Protein AF-A0A351MPX9-F1 (afdb_monomer_lite)

Foldseek 3Di:
DVVLLVVLQVCLVVLHPLVSSLVSLVVQLVVLVVVPPPDDDVVCCLVPCNVCSNLSSLLSNLSSCCSVVVVVSSLVSLVVSQVVCVVSVHGALVSLQSVLVSCVVVVVLVSSLVSLVVSCVVPVPPVSSVVSNVVSVVVVVVPD

Sequence (144 aa):
MWLSVELARYWADRGIRLDEAETLARDALTALGRQRWLSWDQSRAARTGRGLDRLVYLDCLGWVLYRQGERAAGRELLAQARSQADAAGQPQPLNLYHLGVVYYEQGQDADALRVVDMALALDPTLGPAKLLRERLTGRGRQTT

Radius of gyration: 15.77 Å; chains: 1; bounding box: 45×30×38 Å

pLDDT: mean 85.93, std 17.63, range [39.22, 98.44]

Secondary structure (DSSP, 8-state):
-HHHHHHHHHHHHHT-SHHHHHHHHHHHHHHHHHGGGS---HHHHTTSSTHHHHHHHHHHHHHHHHHTT-HHHHHHHHHHHHHHHHHTT---HHHHHHHHHHHHHTT-HHHHHHHHHHHHHH-TT-HHHHHHHHHHHHHTTS--

Structure (mmCIF, N/CA/C/O backbone):
data_AF-A0A351MPX9-F1
#
_entry.id   AF-A0A351MPX9-F1
#
loop_
_atom_site.group_PDB
_atom_site.id
_atom_site.type_symbol
_atom_site.label_atom_id
_atom_site.label_alt_id
_atom_site.label_comp_id
_atom_site.label_asym_id
_atom_site.label_entity_id
_atom_site.label_seq_id
_atom_site.pdbx_PDB_ins_code
_atom_site.Cartn_x
_atom_site.Cartn_y
_atom_site.Cartn_z
_atom_site.occupancy
_atom_site.B_iso_or_equiv
_atom_site.auth_seq_id
_atom_site.auth_comp_id
_atom_site.auth_asym_id
_atom_site.auth_atom_id
_atom_site.pdbx_PDB_model_num
ATOM 1 N N . MET A 1 1 ? 14.189 3.391 -12.967 1.00 66.12 1 MET A N 1
ATOM 2 C CA . MET A 1 1 ? 13.229 2.332 -12.585 1.00 66.12 1 MET A CA 1
ATOM 3 C C . MET A 1 1 ? 12.527 2.645 -11.265 1.00 66.12 1 MET A C 1
ATOM 5 O O . MET A 1 1 ? 11.320 2.521 -11.214 1.00 66.12 1 MET A O 1
ATOM 9 N N . TRP A 1 2 ? 13.221 3.133 -10.229 1.00 70.75 2 TRP A N 1
ATOM 10 C CA . TRP A 1 2 ? 12.552 3.577 -8.991 1.00 70.75 2 TRP A CA 1
ATOM 11 C C . TRP A 1 2 ? 11.705 4.858 -9.171 1.00 70.75 2 TRP A C 1
ATOM 13 O O . TRP A 1 2 ? 10.562 4.913 -8.737 1.00 70.75 2 TRP A O 1
ATOM 23 N N . LEU A 1 3 ? 12.211 5.847 -9.922 1.00 78.94 3 LEU A N 1
ATOM 24 C CA . LEU A 1 3 ? 11.495 7.103 -10.216 1.00 78.94 3 LEU A CA 1
ATOM 25 C C . LEU A 1 3 ? 10.147 6.912 -10.936 1.00 78.94 3 LEU A C 1
ATOM 27 O O . LEU A 1 3 ? 9.216 7.670 -10.687 1.00 78.94 3 LEU A O 1
ATOM 31 N N . SER A 1 4 ? 10.025 5.915 -11.820 1.00 82.69 4 SER A N 1
ATOM 32 C CA . SER A 1 4 ? 8.775 5.655 -12.551 1.00 82.69 4 SER A CA 1
ATOM 33 C C . SER A 1 4 ? 7.668 5.155 -11.627 1.00 82.69 4 SER A C 1
ATOM 35 O O . SER A 1 4 ? 6.512 5.512 -11.813 1.00 82.69 4 SER A O 1
ATOM 37 N N . VAL A 1 5 ? 8.026 4.382 -10.603 1.00 86.44 5 VAL A N 1
ATOM 38 C CA . VAL A 1 5 ? 7.087 3.834 -9.616 1.00 86.44 5 VAL A CA 1
ATOM 39 C C . VAL A 1 5 ? 6.644 4.902 -8.625 1.00 86.44 5 VAL A C 1
ATOM 41 O O . VAL A 1 5 ? 5.459 5.017 -8.331 1.00 86.44 5 VAL A O 1
ATOM 44 N N . GLU A 1 6 ? 7.572 5.744 -8.175 1.00 88.44 6 GLU A N 1
ATOM 45 C CA . GLU A 1 6 ? 7.253 6.917 -7.354 1.00 88.44 6 GLU A CA 1
ATOM 46 C C . GLU A 1 6 ? 6.289 7.867 -8.075 1.00 88.44 6 GLU A C 1
ATOM 48 O O . GLU A 1 6 ? 5.314 8.333 -7.486 1.00 88.44 6 GLU A O 1
ATOM 53 N N . LEU A 1 7 ? 6.530 8.116 -9.366 1.00 92.88 7 LEU A N 1
ATOM 54 C CA . LEU A 1 7 ? 5.678 8.974 -10.182 1.00 92.88 7 LEU A CA 1
ATOM 55 C C . LEU A 1 7 ? 4.298 8.352 -10.430 1.00 92.88 7 LEU A C 1
ATOM 57 O O . LEU A 1 7 ? 3.290 9.038 -10.268 1.00 92.88 7 LEU A O 1
ATOM 61 N N . ALA A 1 8 ? 4.248 7.058 -10.758 1.00 94.00 8 ALA A N 1
ATOM 62 C CA . ALA A 1 8 ? 2.997 6.321 -10.910 1.00 94.00 8 ALA A CA 1
ATOM 63 C C . ALA A 1 8 ? 2.160 6.362 -9.623 1.00 94.00 8 ALA A C 1
ATOM 65 O O . ALA A 1 8 ? 0.972 6.675 -9.669 1.00 94.00 8 ALA A O 1
ATOM 66 N N . ARG A 1 9 ? 2.786 6.141 -8.459 1.00 93.44 9 ARG A N 1
ATOM 67 C CA . ARG A 1 9 ? 2.113 6.253 -7.159 1.00 93.44 9 ARG A CA 1
ATOM 68 C C . ARG A 1 9 ? 1.623 7.673 -6.898 1.00 93.44 9 ARG A C 1
ATOM 70 O O . ARG A 1 9 ? 0.467 7.857 -6.543 1.00 93.44 9 ARG A O 1
ATOM 77 N N . TYR A 1 10 ? 2.465 8.679 -7.124 1.00 94.19 10 TYR A N 1
ATOM 78 C CA . TYR A 1 10 ? 2.101 10.088 -6.950 1.00 94.19 10 TYR A CA 1
ATOM 79 C C . TYR A 1 10 ? 0.868 10.486 -7.785 1.00 94.19 10 TYR A C 1
ATOM 81 O O . TYR A 1 10 ? 0.028 11.270 -7.329 1.00 94.19 10 TYR A O 1
ATOM 89 N N . TRP A 1 11 ? 0.766 9.963 -9.008 1.00 97.12 11 TRP A N 1
ATOM 90 C CA . TRP A 1 11 ? -0.379 10.145 -9.899 1.00 97.12 11 TRP A CA 1
ATOM 91 C C . TRP A 1 11 ? -1.615 9.387 -9.415 1.00 97.12 11 TRP A C 1
ATOM 93 O O . TRP A 1 11 ? -2.684 9.991 -9.299 1.00 97.12 11 TRP A O 1
ATOM 103 N N . ALA A 1 12 ? -1.452 8.122 -9.021 1.00 96.00 12 ALA A N 1
ATOM 104 C CA . ALA A 1 12 ? -2.516 7.313 -8.433 1.00 96.00 12 ALA A CA 1
ATOM 105 C C . ALA A 1 12 ? -3.109 7.961 -7.176 1.00 96.00 12 ALA A C 1
ATOM 107 O O . ALA A 1 12 ? -4.327 8.093 -7.080 1.00 96.00 12 ALA A O 1
ATOM 108 N N . ASP A 1 13 ? -2.270 8.457 -6.261 1.00 93.50 13 ASP A N 1
ATOM 109 C CA . ASP A 1 13 ? -2.692 9.110 -5.017 1.00 93.50 13 ASP A CA 1
ATOM 110 C C . ASP A 1 13 ? -3.643 10.282 -5.279 1.00 93.50 13 ASP A C 1
ATOM 112 O O . ASP A 1 13 ? -4.657 10.432 -4.590 1.00 93.50 13 ASP A O 1
ATOM 116 N N . ARG A 1 14 ? -3.364 11.063 -6.327 1.00 94.62 14 ARG A N 1
ATOM 117 C CA . ARG A 1 14 ? -4.179 12.209 -6.750 1.00 94.62 14 ARG A CA 1
ATOM 118 C C . ARG A 1 14 ? -5.296 11.866 -7.731 1.00 94.62 14 ARG A C 1
ATOM 120 O O . ARG A 1 14 ? -6.092 12.748 -8.035 1.00 94.62 14 ARG A O 1
ATOM 127 N N . GLY A 1 15 ? -5.373 10.629 -8.220 1.00 95.31 15 GLY A N 1
ATOM 128 C CA . GLY A 1 15 ? -6.348 10.249 -9.241 1.00 95.31 15 GLY A CA 1
ATOM 129 C C . GLY A 1 15 ? -6.126 10.952 -10.586 1.00 95.31 15 GLY A C 1
ATOM 130 O O . GLY A 1 15 ? -7.091 11.220 -11.292 1.00 95.31 15 GLY A O 1
ATOM 131 N N . ILE A 1 16 ? -4.881 11.301 -10.923 1.00 96.50 16 ILE A N 1
ATOM 132 C CA . ILE A 1 16 ? -4.528 11.982 -12.180 1.00 96.50 16 ILE A CA 1
ATOM 133 C C . ILE A 1 16 ? -3.671 11.065 -13.047 1.00 96.50 16 ILE A C 1
ATOM 135 O O . ILE A 1 16 ? -2.935 10.255 -12.498 1.00 96.50 16 ILE A O 1
ATOM 139 N N . ARG A 1 17 ? -3.720 11.222 -14.378 1.00 96.75 17 ARG A N 1
ATOM 140 C CA . ARG A 1 17 ? -2.826 10.524 -15.333 1.00 96.75 17 ARG A CA 1
ATOM 141 C C . ARG A 1 17 ? -2.722 9.015 -15.087 1.00 96.75 17 ARG A C 1
ATOM 143 O O . ARG A 1 17 ? -1.630 8.450 -15.031 1.00 96.75 17 ARG A O 1
ATOM 150 N N . LEU A 1 18 ? -3.865 8.384 -14.827 1.00 96.06 18 LEU A N 1
ATOM 151 C CA . LEU A 1 18 ? -3.891 7.012 -14.336 1.00 96.06 18 LEU A CA 1
ATOM 152 C C . LEU A 1 18 ? -3.447 6.000 -15.400 1.00 96.06 18 LEU A C 1
ATOM 154 O O . LEU A 1 18 ? -2.757 5.044 -15.062 1.00 96.06 18 LEU A O 1
ATOM 158 N N . ASP A 1 19 ? -3.732 6.264 -16.674 1.00 96.25 19 ASP A N 1
ATOM 159 C CA . ASP A 1 19 ? -3.292 5.411 -17.785 1.00 96.25 19 ASP A CA 1
ATOM 160 C C . ASP A 1 19 ? -1.765 5.462 -17.956 1.00 96.25 19 ASP A C 1
ATOM 162 O O . ASP A 1 19 ? -1.096 4.441 -18.162 1.00 96.25 19 ASP A O 1
ATOM 166 N N . GLU A 1 20 ? -1.162 6.645 -17.799 1.00 96.56 20 GLU A N 1
ATOM 167 C CA . GLU A 1 20 ? 0.296 6.761 -17.804 1.00 96.56 20 GLU A CA 1
ATOM 168 C C . GLU A 1 20 ? 0.921 6.188 -16.531 1.00 96.56 20 GLU A C 1
ATOM 170 O O . GLU A 1 20 ? 2.000 5.598 -16.598 1.00 96.56 20 GLU A O 1
ATOM 175 N N . ALA A 1 21 ? 0.253 6.311 -15.381 1.00 95.81 21 ALA A N 1
ATOM 176 C CA . ALA A 1 21 ? 0.686 5.664 -14.146 1.00 95.81 21 ALA A CA 1
ATOM 177 C C . ALA A 1 21 ? 0.714 4.137 -14.305 1.00 95.81 21 ALA A C 1
ATOM 179 O O . ALA A 1 21 ? 1.676 3.494 -13.881 1.00 95.81 21 ALA A O 1
ATOM 180 N N . GLU A 1 22 ? -0.292 3.561 -14.964 1.00 95.81 22 GLU A N 1
ATOM 181 C CA . GLU A 1 22 ? -0.362 2.124 -15.223 1.00 95.81 22 GLU A CA 1
ATOM 182 C C . GLU A 1 22 ? 0.784 1.691 -16.133 1.00 95.81 22 GLU A C 1
ATOM 184 O O . GLU A 1 22 ? 1.496 0.731 -15.824 1.00 95.81 22 GLU A O 1
ATOM 189 N N . THR A 1 23 ? 1.012 2.442 -17.213 1.00 95.62 23 THR A N 1
ATOM 190 C CA . THR A 1 23 ? 2.118 2.200 -18.145 1.00 95.62 23 THR A CA 1
ATOM 191 C C . THR A 1 23 ? 3.458 2.185 -17.404 1.00 95.62 23 THR A C 1
ATOM 193 O O . THR A 1 23 ? 4.210 1.214 -17.495 1.00 95.62 23 THR A O 1
ATOM 196 N N . LEU A 1 24 ? 3.726 3.205 -16.581 1.00 93.38 24 LEU A N 1
ATOM 197 C CA . LEU A 1 24 ? 4.953 3.297 -15.787 1.00 93.38 24 LEU A CA 1
ATOM 198 C C . LEU A 1 24 ? 5.116 2.129 -14.800 1.00 93.38 24 LEU A C 1
ATOM 200 O O . LEU A 1 24 ? 6.226 1.607 -14.642 1.00 93.38 24 LEU A O 1
ATOM 204 N N . ALA A 1 25 ? 4.034 1.710 -14.139 1.00 90.69 25 ALA A N 1
ATOM 205 C CA . ALA A 1 25 ? 4.057 0.603 -13.185 1.00 90.69 25 ALA A CA 1
ATOM 206 C C . ALA A 1 25 ? 4.306 -0.751 -13.879 1.00 90.69 25 ALA A C 1
ATOM 208 O O . ALA A 1 25 ? 5.140 -1.545 -13.427 1.00 90.69 25 ALA A O 1
ATOM 209 N N . ARG A 1 26 ? 3.645 -1.006 -15.017 1.00 92.00 26 ARG A N 1
ATOM 210 C CA . ARG A 1 26 ? 3.844 -2.220 -15.830 1.00 92.00 26 ARG A CA 1
ATOM 211 C C . ARG A 1 26 ? 5.245 -2.292 -16.425 1.00 92.00 26 ARG A C 1
ATOM 213 O O . ARG A 1 26 ? 5.865 -3.361 -16.406 1.00 92.00 26 ARG A O 1
ATOM 220 N N . ASP A 1 27 ? 5.769 -1.170 -16.905 1.00 90.38 27 ASP A N 1
ATOM 221 C CA . ASP A 1 27 ? 7.123 -1.093 -17.450 1.00 90.38 27 ASP A CA 1
ATOM 222 C C . ASP A 1 27 ? 8.176 -1.379 -16.382 1.00 90.38 27 ASP A C 1
ATOM 224 O O . ASP A 1 27 ? 9.122 -2.130 -16.641 1.00 90.38 27 ASP A O 1
ATOM 228 N N . ALA A 1 28 ? 7.995 -0.856 -15.166 1.00 86.75 28 ALA A N 1
ATOM 229 C CA . ALA A 1 28 ? 8.874 -1.148 -14.037 1.00 86.75 28 ALA A CA 1
ATOM 230 C C . ALA A 1 28 ? 8.874 -2.646 -13.688 1.00 86.75 28 ALA A C 1
ATOM 232 O O . ALA A 1 28 ? 9.942 -3.250 -13.543 1.00 86.75 28 ALA A O 1
ATOM 233 N N . LEU A 1 29 ? 7.694 -3.275 -13.632 1.00 84.25 29 LEU A N 1
ATOM 234 C CA . LEU A 1 29 ? 7.565 -4.710 -13.364 1.00 84.25 29 LEU A CA 1
ATOM 235 C C . LEU A 1 29 ? 8.203 -5.566 -14.472 1.00 84.25 29 LEU A C 1
ATOM 237 O O . LEU A 1 29 ? 8.906 -6.540 -14.191 1.00 84.25 29 LEU A O 1
ATOM 241 N N . THR A 1 30 ? 8.019 -5.176 -15.733 1.00 85.94 30 THR A N 1
ATOM 242 C CA . THR A 1 30 ? 8.598 -5.872 -16.891 1.00 85.94 30 THR A CA 1
ATOM 243 C C . THR A 1 30 ? 10.118 -5.716 -16.933 1.00 85.94 30 THR A C 1
ATOM 245 O O . THR A 1 30 ? 10.845 -6.682 -17.176 1.00 85.94 30 THR A O 1
ATOM 248 N N . ALA A 1 31 ? 10.633 -4.512 -16.670 1.00 81.75 31 ALA A N 1
ATOM 249 C CA . ALA A 1 31 ? 12.065 -4.244 -16.608 1.00 81.75 31 ALA A CA 1
ATOM 250 C C . ALA A 1 31 ? 12.751 -5.052 -15.493 1.00 81.75 31 ALA A C 1
ATOM 252 O O . ALA A 1 31 ? 13.827 -5.603 -15.730 1.00 81.75 31 ALA A O 1
ATOM 253 N N . LEU A 1 32 ? 12.100 -5.214 -14.336 1.00 74.12 32 LEU A N 1
ATOM 254 C CA . LEU A 1 32 ? 12.574 -6.096 -13.267 1.00 74.12 32 LEU A CA 1
ATOM 255 C C . LEU A 1 32 ? 12.661 -7.562 -13.723 1.00 74.12 32 LEU A C 1
ATOM 257 O O . LEU A 1 32 ? 13.638 -8.250 -13.429 1.00 74.12 32 LEU A O 1
ATOM 261 N N . GLY A 1 33 ? 11.665 -8.036 -14.481 1.00 69.75 33 GLY A N 1
ATOM 262 C CA . GLY A 1 33 ? 11.670 -9.375 -15.075 1.00 69.75 33 GLY A CA 1
ATOM 263 C C . GLY A 1 33 ? 12.801 -9.587 -16.089 1.00 69.75 33 GLY A C 1
ATOM 264 O O . GLY A 1 33 ? 13.401 -10.659 -16.119 1.00 69.75 33 GLY A O 1
ATOM 265 N N . ARG A 1 34 ? 13.142 -8.558 -16.877 1.00 62.94 34 ARG A N 1
ATOM 266 C CA . ARG A 1 34 ? 14.216 -8.608 -17.888 1.00 62.94 34 ARG A CA 1
ATOM 267 C C . ARG A 1 34 ? 15.627 -8.594 -17.294 1.00 62.94 34 ARG A C 1
ATOM 269 O O . ARG A 1 34 ? 16.503 -9.269 -17.822 1.00 62.94 34 ARG A O 1
ATOM 276 N N . GLN A 1 35 ? 15.855 -7.897 -16.178 1.00 57.31 35 GLN A N 1
ATOM 277 C CA . GLN A 1 35 ? 17.165 -7.861 -15.495 1.00 57.31 35 GLN A CA 1
ATOM 278 C C . GLN A 1 35 ? 17.563 -9.199 -14.839 1.00 57.31 35 GLN A C 1
ATOM 280 O O . GLN A 1 35 ? 18.673 -9.360 -14.340 1.00 57.31 35 GLN A O 1
ATOM 285 N N . ARG A 1 36 ? 16.663 -10.182 -14.865 1.00 55.06 36 ARG A N 1
ATOM 286 C CA . ARG A 1 36 ? 16.732 -11.466 -14.164 1.00 55.06 36 ARG A CA 1
ATOM 287 C C . ARG A 1 36 ? 17.470 -12.573 -14.934 1.00 55.06 36 ARG A C 1
ATOM 289 O O . ARG A 1 36 ? 17.252 -13.748 -14.655 1.00 55.06 36 ARG A O 1
ATOM 296 N N . TRP A 1 37 ? 18.320 -12.207 -15.899 1.00 39.22 37 TRP A N 1
ATOM 297 C CA . TRP A 1 37 ? 19.118 -13.139 -16.718 1.00 39.22 37 TRP A CA 1
ATOM 298 C C . TRP A 1 37 ? 20.432 -13.606 -16.062 1.00 39.22 37 TRP A C 1
ATOM 300 O O . TRP A 1 37 ? 21.106 -14.470 -16.613 1.00 39.22 37 TRP A O 1
ATOM 310 N N . LEU A 1 38 ? 20.782 -13.113 -14.867 1.00 39.84 38 LEU A N 1
ATOM 311 C CA . LEU A 1 38 ? 21.867 -13.671 -14.051 1.00 39.84 38 LEU A CA 1
ATOM 312 C C . LEU A 1 38 ? 21.329 -14.106 -12.673 1.00 39.84 38 LEU A C 1
ATOM 314 O O . LEU A 1 38 ? 20.978 -13.274 -11.843 1.00 39.84 38 LEU A O 1
ATOM 318 N N . SER A 1 39 ? 21.253 -15.430 -12.495 1.00 41.16 39 SER A N 1
ATOM 319 C CA . SER A 1 39 ? 21.085 -16.207 -11.252 1.00 41.16 39 SER A CA 1
ATOM 320 C C . SER A 1 39 ? 19.953 -15.821 -10.281 1.00 41.16 39 SER A C 1
ATOM 322 O O . SER A 1 39 ? 20.101 -15.041 -9.341 1.00 41.16 39 SER A O 1
ATOM 324 N N . TRP A 1 40 ? 18.824 -16.521 -10.424 1.00 40.84 40 TRP A N 1
ATOM 325 C CA . TRP A 1 40 ? 17.762 -16.593 -9.418 1.00 40.84 40 TRP A CA 1
ATOM 326 C C . TRP A 1 40 ? 18.163 -17.508 -8.247 1.00 40.84 40 TRP A C 1
ATOM 328 O O . TRP A 1 40 ? 17.764 -18.665 -8.183 1.00 40.84 40 TRP A O 1
ATOM 338 N N . ASP A 1 41 ? 18.963 -16.994 -7.311 1.00 45.25 41 ASP A N 1
ATOM 339 C CA . ASP A 1 41 ? 19.100 -17.578 -5.970 1.00 45.25 41 ASP A CA 1
ATOM 340 C C . ASP A 1 41 ? 18.230 -16.780 -4.986 1.00 45.25 41 ASP A C 1
ATOM 342 O O . ASP A 1 41 ? 18.585 -15.673 -4.561 1.00 45.25 41 ASP A O 1
ATOM 346 N N . GLN A 1 42 ? 17.075 -17.354 -4.627 1.00 49.41 42 GLN A N 1
ATOM 347 C CA . GLN A 1 42 ? 16.106 -16.784 -3.678 1.00 49.41 42 GLN A CA 1
ATOM 348 C C . GLN A 1 42 ? 16.751 -16.450 -2.318 1.00 49.41 42 GLN A C 1
ATOM 350 O O . GLN A 1 42 ? 16.311 -15.535 -1.623 1.00 49.41 42 GLN A O 1
ATOM 355 N N . SER A 1 43 ? 17.854 -17.122 -1.976 1.00 48.19 43 SER A N 1
ATOM 356 C CA . SER A 1 43 ? 18.538 -17.026 -0.685 1.00 48.19 43 SER A CA 1
ATOM 357 C C . SER A 1 43 ? 19.385 -15.754 -0.528 1.00 48.19 43 SER A C 1
ATOM 359 O O . SER A 1 43 ? 19.662 -15.329 0.597 1.00 48.19 43 SER A O 1
ATOM 361 N N . ARG A 1 44 ? 19.833 -15.123 -1.629 1.00 44.19 44 ARG A N 1
ATOM 362 C CA . ARG A 1 44 ? 20.667 -13.897 -1.588 1.00 44.19 44 ARG A CA 1
ATOM 363 C C . ARG A 1 44 ? 19.880 -12.605 -1.786 1.00 44.19 44 ARG A C 1
ATOM 365 O O . ARG A 1 44 ? 20.249 -11.596 -1.187 1.00 44.19 44 ARG A O 1
ATOM 372 N N . ALA A 1 45 ? 18.805 -12.619 -2.574 1.00 43.88 45 ALA A N 1
ATOM 373 C CA . ALA A 1 45 ? 18.014 -11.418 -2.875 1.00 43.88 45 ALA A CA 1
ATOM 374 C C . ALA A 1 45 ? 17.312 -10.823 -1.639 1.00 43.88 45 ALA A C 1
ATOM 376 O O . ALA A 1 45 ? 17.182 -9.603 -1.535 1.00 43.88 45 ALA A O 1
ATOM 377 N N . ALA A 1 46 ? 16.945 -11.664 -0.667 1.00 43.97 46 ALA A N 1
ATOM 378 C CA . ALA A 1 46 ? 16.370 -11.225 0.605 1.00 43.97 46 ALA A CA 1
ATOM 379 C C . ALA A 1 46 ? 17.334 -10.358 1.444 1.00 43.97 46 ALA A C 1
ATOM 381 O O . ALA A 1 46 ? 16.880 -9.532 2.231 1.00 43.97 46 ALA A O 1
ATOM 382 N N . ARG A 1 47 ? 18.659 -10.502 1.259 1.00 43.16 47 ARG A N 1
ATOM 383 C CA . ARG A 1 47 ? 19.689 -9.784 2.039 1.00 43.16 47 ARG A CA 1
ATOM 384 C C . ARG A 1 47 ? 20.116 -8.441 1.437 1.00 43.16 47 ARG A C 1
ATOM 386 O O . ARG A 1 47 ? 20.765 -7.663 2.123 1.00 43.16 47 ARG A O 1
ATOM 393 N N . THR A 1 48 ? 19.796 -8.167 0.170 1.00 47.31 48 THR A N 1
ATOM 394 C CA . THR A 1 48 ? 20.322 -6.999 -0.570 1.00 47.31 48 THR A CA 1
ATOM 395 C C . THR A 1 48 ? 19.295 -5.890 -0.809 1.00 47.31 48 THR A C 1
ATOM 397 O O . THR A 1 48 ? 19.589 -4.948 -1.540 1.00 47.31 48 THR A O 1
ATOM 400 N N . GLY A 1 49 ? 18.081 -5.995 -0.256 1.00 49.59 49 GLY A N 1
ATOM 401 C CA . GLY A 1 49 ? 16.992 -5.031 -0.477 1.00 49.59 49 GLY A CA 1
ATOM 402 C C . GLY A 1 49 ? 16.342 -5.101 -1.869 1.00 49.59 49 GLY A C 1
ATOM 403 O O . GLY A 1 49 ? 15.226 -4.628 -2.033 1.00 49.59 49 GLY A O 1
ATOM 404 N N . ARG A 1 50 ? 16.962 -5.764 -2.859 1.00 51.44 50 ARG A N 1
ATOM 405 C CA . ARG A 1 50 ? 16.433 -5.896 -4.236 1.00 51.44 50 ARG A CA 1
ATOM 406 C C . ARG A 1 50 ? 15.262 -6.872 -4.380 1.00 51.44 50 ARG A C 1
ATOM 408 O O . ARG A 1 50 ? 14.529 -6.807 -5.360 1.00 51.44 50 ARG A O 1
ATOM 415 N N . GLY A 1 51 ? 15.062 -7.781 -3.420 1.00 54.88 51 GLY A N 1
ATOM 416 C CA . GLY A 1 51 ? 13.856 -8.622 -3.365 1.00 54.88 51 GLY A CA 1
ATOM 417 C C . GLY A 1 51 ? 12.569 -7.812 -3.154 1.00 54.88 51 GLY A C 1
ATOM 418 O O . GLY A 1 51 ? 11.497 -8.237 -3.585 1.00 54.88 51 GLY A O 1
ATOM 419 N N . LEU A 1 52 ? 12.692 -6.617 -2.567 1.00 64.56 52 LEU A N 1
ATOM 420 C CA . LEU A 1 52 ? 11.580 -5.714 -2.276 1.00 64.56 52 LEU A CA 1
ATOM 421 C C . LEU A 1 52 ? 11.048 -5.004 -3.519 1.00 64.56 52 LEU A C 1
ATOM 423 O O . LEU A 1 52 ? 9.865 -4.679 -3.557 1.00 64.56 52 LEU A O 1
ATOM 427 N N . ASP A 1 53 ? 11.873 -4.825 -4.555 1.00 79.69 53 ASP A N 1
ATOM 428 C CA . ASP A 1 53 ? 11.479 -4.089 -5.761 1.00 79.69 53 ASP A CA 1
ATOM 429 C C . ASP A 1 53 ? 10.254 -4.728 -6.424 1.00 79.69 53 ASP A C 1
ATOM 431 O O . ASP A 1 53 ? 9.316 -4.032 -6.801 1.00 79.69 53 ASP A O 1
ATOM 435 N N . ARG A 1 54 ? 10.189 -6.067 -6.486 1.00 84.62 54 ARG A N 1
ATOM 436 C CA . ARG A 1 54 ? 9.011 -6.752 -7.041 1.00 84.62 54 ARG A CA 1
ATOM 437 C C . ARG A 1 54 ? 7.754 -6.463 -6.230 1.00 84.62 54 ARG A C 1
ATOM 439 O O . ARG A 1 54 ? 6.698 -6.255 -6.819 1.00 84.62 54 ARG A O 1
ATOM 446 N N . LEU A 1 55 ? 7.864 -6.490 -4.904 1.00 89.00 55 LEU A N 1
ATOM 447 C CA . LEU A 1 55 ? 6.735 -6.290 -3.998 1.00 89.00 55 LEU A CA 1
ATOM 448 C C . LEU A 1 55 ? 6.213 -4.857 -4.103 1.00 89.00 55 LEU A C 1
ATOM 450 O O . LEU A 1 55 ? 5.011 -4.661 -4.236 1.00 89.00 55 LEU A O 1
ATOM 454 N N . VAL A 1 56 ? 7.120 -3.878 -4.139 1.00 89.00 56 VAL A N 1
ATOM 455 C CA . VAL A 1 56 ? 6.794 -2.458 -4.330 1.00 89.00 56 VAL A CA 1
ATOM 456 C C . VAL A 1 56 ? 6.166 -2.215 -5.706 1.00 89.00 56 VAL A C 1
ATOM 458 O O . VAL A 1 56 ? 5.239 -1.420 -5.827 1.00 89.00 56 VAL A O 1
ATOM 461 N N . TYR A 1 57 ? 6.624 -2.906 -6.753 1.00 91.00 57 TYR A N 1
ATOM 462 C CA . TYR A 1 57 ? 6.091 -2.712 -8.107 1.00 91.00 57 TYR A CA 1
ATOM 463 C C . TYR A 1 57 ? 4.714 -3.363 -8.269 1.00 91.00 57 TYR A C 1
ATOM 465 O O . TYR A 1 57 ? 3.834 -2.774 -8.895 1.00 91.00 57 TYR A O 1
ATOM 473 N N . LEU A 1 58 ? 4.509 -4.546 -7.677 1.00 93.69 58 LEU A N 1
ATOM 474 C CA . LEU A 1 58 ? 3.193 -5.187 -7.605 1.00 93.69 58 LEU A CA 1
ATOM 475 C C . LEU A 1 58 ? 2.204 -4.340 -6.800 1.00 93.69 58 LEU A C 1
ATOM 477 O O . LEU A 1 58 ? 1.078 -4.147 -7.250 1.00 93.69 58 LEU A O 1
ATOM 481 N N . ASP A 1 59 ? 2.635 -3.805 -5.655 1.00 95.81 59 ASP A N 1
ATOM 482 C CA . ASP A 1 59 ? 1.835 -2.891 -4.840 1.00 95.81 59 ASP A CA 1
ATOM 483 C C . ASP A 1 59 ? 1.439 -1.638 -5.627 1.00 95.81 59 ASP A C 1
ATOM 485 O O . ASP A 1 59 ? 0.261 -1.303 -5.707 1.00 95.81 59 ASP A O 1
ATOM 489 N N . CYS A 1 60 ? 2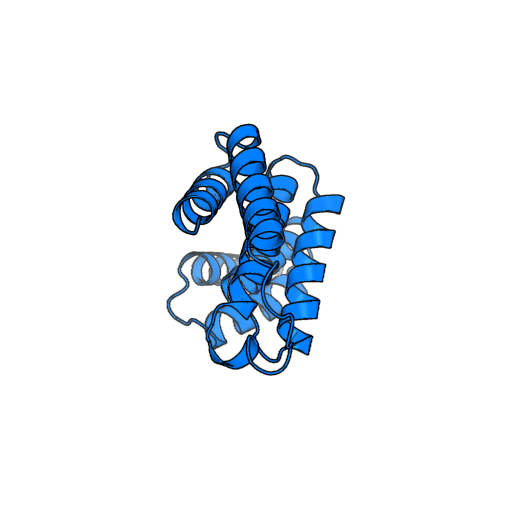.403 -0.991 -6.287 1.00 95.69 60 CYS A N 1
ATOM 490 C CA . CYS A 1 60 ? 2.152 0.206 -7.082 1.00 95.69 60 CYS A CA 1
ATOM 491 C C . CYS A 1 60 ? 1.177 -0.056 -8.236 1.00 95.69 60 CYS A C 1
ATOM 493 O O . CYS A 1 60 ? 0.226 0.705 -8.401 1.00 95.69 60 CYS A O 1
ATOM 495 N N . LEU A 1 61 ? 1.358 -1.141 -8.998 1.00 96.75 61 LEU A N 1
ATOM 496 C CA . LEU A 1 61 ? 0.420 -1.502 -10.063 1.00 96.75 61 LEU A CA 1
ATOM 497 C C . LEU A 1 61 ? -0.976 -1.793 -9.497 1.00 96.75 61 LEU A C 1
ATOM 499 O O . LEU A 1 61 ? -1.968 -1.322 -10.046 1.00 96.75 61 LEU A O 1
ATOM 503 N N . GLY A 1 62 ? -1.054 -2.525 -8.384 1.00 97.88 62 GLY A N 1
ATOM 504 C CA . GLY A 1 62 ? -2.317 -2.793 -7.703 1.00 97.88 62 GLY A CA 1
ATOM 505 C C . GLY A 1 62 ? -3.025 -1.515 -7.267 1.00 97.88 62 GLY A C 1
ATOM 506 O O . GLY A 1 62 ? -4.224 -1.362 -7.499 1.00 97.88 62 GLY A O 1
ATOM 507 N N . TRP A 1 63 ? -2.279 -0.565 -6.704 1.00 98.06 63 TRP A N 1
ATOM 508 C CA . TRP A 1 63 ? -2.809 0.732 -6.308 1.00 98.06 63 TRP A CA 1
ATOM 509 C C . TRP A 1 63 ? -3.315 1.540 -7.502 1.00 98.06 63 TRP A C 1
ATOM 511 O O . TRP A 1 63 ? -4.433 2.044 -7.461 1.00 98.06 63 TRP A O 1
ATOM 521 N N . VAL A 1 64 ? -2.544 1.613 -8.590 1.00 98.19 64 VAL A N 1
ATOM 522 C CA . VAL A 1 64 ? -2.954 2.314 -9.815 1.00 98.19 64 VAL A CA 1
ATOM 523 C C . VAL A 1 64 ? -4.258 1.740 -10.373 1.00 98.19 64 VAL A C 1
ATOM 525 O O . VAL A 1 64 ? -5.218 2.492 -10.542 1.00 98.19 64 VAL A O 1
ATOM 528 N N . LEU A 1 65 ? -4.330 0.418 -10.568 1.00 97.88 65 LEU A N 1
ATOM 529 C CA . LEU A 1 65 ? -5.535 -0.248 -11.080 1.00 97.88 65 LEU A CA 1
ATOM 530 C C . LEU A 1 65 ? -6.738 -0.010 -10.163 1.00 97.88 65 LEU A C 1
ATOM 532 O O . LEU A 1 65 ? -7.839 0.295 -10.619 1.00 97.88 65 LEU A O 1
ATOM 536 N N . TYR A 1 66 ? -6.526 -0.091 -8.848 1.00 98.12 66 TYR A N 1
ATOM 537 C CA . TYR A 1 66 ? -7.582 0.179 -7.880 1.00 98.12 66 TYR A CA 1
ATOM 538 C C . TYR A 1 66 ? -8.129 1.608 -8.026 1.00 98.12 66 TYR A C 1
ATOM 540 O O . TYR A 1 66 ? -9.345 1.813 -8.038 1.00 98.12 66 TYR A O 1
ATOM 548 N N . ARG A 1 67 ? -7.239 2.593 -8.207 1.00 97.50 67 ARG A N 1
ATOM 549 C CA . ARG A 1 67 ? -7.597 4.005 -8.404 1.00 97.50 67 ARG A CA 1
ATOM 550 C C . ARG A 1 67 ? -8.219 4.294 -9.775 1.00 97.50 67 ARG A C 1
ATOM 552 O O . ARG A 1 67 ? -9.003 5.234 -9.860 1.00 97.50 67 ARG A O 1
ATOM 559 N N . GLN A 1 68 ? -7.952 3.479 -10.799 1.00 96.38 68 GLN A N 1
ATOM 560 C CA . GLN A 1 68 ? -8.632 3.521 -12.109 1.00 96.38 68 GLN A CA 1
ATOM 561 C C . GLN A 1 68 ? -10.074 2.998 -12.072 1.00 96.38 68 GLN A C 1
ATOM 563 O O . GLN A 1 68 ? -10.814 3.171 -13.034 1.00 96.38 68 GLN A O 1
ATOM 568 N N . GLY A 1 69 ? -10.500 2.378 -10.969 1.00 96.31 69 GLY A N 1
ATOM 569 C CA . GLY A 1 69 ? -11.819 1.755 -10.859 1.00 96.31 69 GLY A CA 1
ATOM 570 C C . GLY A 1 69 ? -11.813 0.253 -11.138 1.00 96.31 69 GLY A C 1
ATOM 571 O O . GLY A 1 69 ? -12.806 -0.408 -10.827 1.00 96.31 69 GLY A O 1
ATOM 572 N N . GLU A 1 70 ? -10.682 -0.312 -11.571 1.00 97.25 70 GLU A N 1
ATOM 573 C CA . GLU A 1 70 ? -10.433 -1.757 -11.696 1.00 97.25 70 GLU A CA 1
ATOM 574 C C . GLU A 1 70 ? -10.196 -2.392 -10.314 1.00 97.25 70 GLU A C 1
ATOM 576 O O . GLU A 1 70 ? -9.185 -3.041 -10.025 1.00 97.25 70 GLU A O 1
ATOM 581 N N . ARG A 1 71 ? -11.153 -2.169 -9.405 1.00 95.69 71 ARG A N 1
ATOM 582 C CA . ARG A 1 71 ? -11.018 -2.417 -7.963 1.00 95.69 71 ARG A CA 1
ATOM 583 C C . ARG A 1 71 ? -10.701 -3.871 -7.632 1.00 95.69 71 ARG A C 1
ATOM 585 O O . ARG A 1 71 ? -9.944 -4.128 -6.698 1.00 95.69 71 ARG A O 1
ATOM 592 N N . ALA A 1 72 ? -11.273 -4.821 -8.373 1.00 96.50 72 ALA A N 1
ATOM 593 C CA . ALA A 1 72 ? -11.048 -6.246 -8.140 1.00 96.50 72 ALA A CA 1
ATOM 594 C C . ALA A 1 72 ? -9.598 -6.647 -8.453 1.00 96.50 72 ALA A C 1
ATOM 596 O O . ALA A 1 72 ? -8.927 -7.204 -7.583 1.00 96.50 72 ALA A O 1
ATOM 597 N N . ALA A 1 73 ? -9.107 -6.292 -9.644 1.00 96.12 73 ALA A N 1
ATOM 598 C CA . ALA A 1 73 ? -7.739 -6.575 -10.074 1.00 96.12 73 ALA A CA 1
ATOM 599 C C . ALA A 1 73 ? -6.709 -5.844 -9.200 1.00 96.12 73 ALA A C 1
ATOM 601 O O . ALA A 1 73 ? -5.723 -6.438 -8.761 1.00 96.12 73 ALA A O 1
ATOM 602 N N . GLY A 1 74 ? -6.967 -4.572 -8.877 1.00 97.56 74 GLY A N 1
ATOM 603 C CA . GLY A 1 74 ? -6.109 -3.799 -7.984 1.00 97.56 74 GLY A CA 1
ATOM 604 C C . GLY A 1 74 ? -5.979 -4.438 -6.600 1.00 97.56 74 GLY A C 1
ATOM 605 O O . GLY A 1 74 ? -4.870 -4.639 -6.104 1.00 97.56 74 GLY A O 1
ATOM 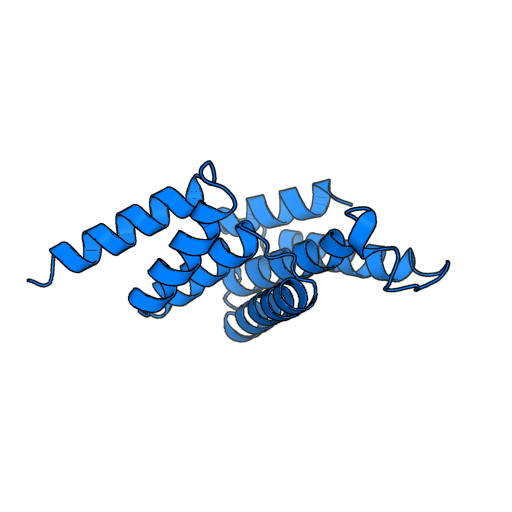606 N N . ARG A 1 75 ? -7.104 -4.855 -6.002 1.00 97.19 75 ARG A N 1
ATOM 607 C CA . ARG A 1 75 ? -7.114 -5.548 -4.704 1.00 97.19 75 ARG A CA 1
ATOM 608 C C . ARG A 1 75 ? -6.364 -6.879 -4.747 1.00 97.19 75 ARG A C 1
ATOM 610 O O . ARG A 1 75 ? -5.657 -7.193 -3.792 1.00 97.19 75 ARG A O 1
ATOM 617 N N . GLU A 1 76 ? -6.505 -7.650 -5.821 1.00 96.94 76 GLU A N 1
ATOM 618 C CA . GLU A 1 76 ? -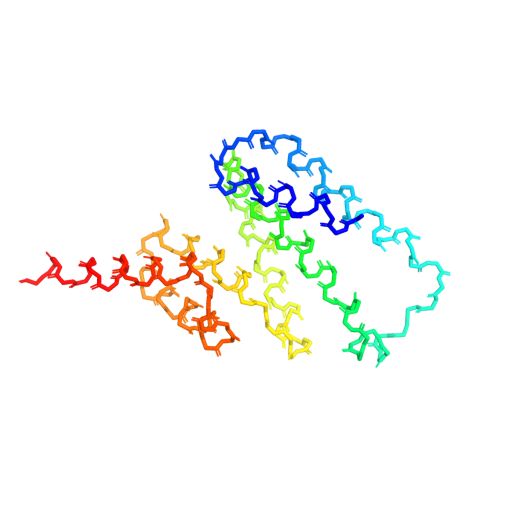5.788 -8.918 -5.985 1.00 96.94 76 GLU A CA 1
ATOM 619 C C . GLU A 1 76 ? -4.269 -8.709 -5.993 1.00 96.94 76 GLU A C 1
ATOM 621 O O . GLU A 1 76 ? -3.550 -9.390 -5.261 1.00 96.94 76 GLU A O 1
ATOM 626 N N . LEU A 1 77 ? -3.775 -7.718 -6.742 1.00 97.00 77 LEU A N 1
ATOM 627 C CA . LEU A 1 77 ? -2.345 -7.401 -6.781 1.00 97.00 77 LEU A CA 1
ATOM 628 C C . LEU A 1 77 ? -1.816 -6.894 -5.435 1.00 97.00 77 LEU A C 1
ATOM 630 O O . LEU A 1 77 ? -0.750 -7.332 -4.997 1.00 97.00 77 LEU A O 1
ATOM 634 N N . LEU A 1 78 ? -2.568 -6.031 -4.744 1.00 97.88 78 LEU A N 1
ATOM 635 C CA . LEU A 1 78 ? -2.206 -5.551 -3.405 1.00 97.88 78 LEU A CA 1
ATOM 636 C C . LEU A 1 78 ? -2.128 -6.706 -2.394 1.00 97.88 78 LEU A C 1
ATOM 638 O O . LEU A 1 78 ? -1.179 -6.781 -1.609 1.00 97.88 78 LEU A O 1
ATOM 642 N N . ALA A 1 79 ? -3.090 -7.633 -2.436 1.00 97.12 79 ALA A N 1
ATOM 643 C CA . ALA A 1 79 ? -3.108 -8.824 -1.589 1.00 97.12 79 ALA A CA 1
ATOM 644 C C . ALA A 1 79 ? -1.971 -9.798 -1.936 1.00 97.12 79 ALA A C 1
ATOM 646 O O . ALA A 1 79 ? -1.352 -10.382 -1.045 1.00 97.12 79 ALA A O 1
ATOM 647 N N . GLN A 1 80 ? -1.644 -9.941 -3.221 1.00 95.12 80 GLN A N 1
ATOM 648 C CA . GLN A 1 80 ? -0.517 -10.751 -3.666 1.00 95.12 80 GLN A CA 1
ATOM 649 C C . GLN A 1 80 ? 0.818 -10.172 -3.177 1.00 95.12 80 GLN A C 1
ATOM 651 O O . GLN A 1 80 ? 1.656 -10.922 -2.669 1.00 95.12 80 GLN A O 1
ATOM 656 N N . ALA A 1 81 ? 1.016 -8.855 -3.300 1.00 94.06 81 ALA A N 1
ATOM 657 C CA . ALA A 1 81 ? 2.196 -8.171 -2.779 1.00 94.06 81 ALA A CA 1
ATOM 658 C C . ALA A 1 81 ? 2.315 -8.375 -1.262 1.00 94.06 81 ALA A C 1
ATOM 660 O O . ALA A 1 81 ? 3.385 -8.743 -0.776 1.00 94.06 81 ALA A O 1
ATOM 661 N N . ARG A 1 82 ? 1.197 -8.247 -0.534 1.00 95.06 82 ARG A N 1
ATOM 662 C CA . ARG A 1 82 ? 1.127 -8.496 0.909 1.00 95.06 82 ARG A CA 1
ATOM 663 C C . ARG A 1 82 ? 1.527 -9.919 1.283 1.00 95.06 82 ARG A C 1
ATOM 665 O O . ARG A 1 82 ? 2.373 -10.110 2.149 1.00 95.06 82 ARG A O 1
ATOM 672 N N . SER A 1 83 ? 0.931 -10.914 0.631 1.00 93.50 83 SER A N 1
ATOM 673 C CA . SER A 1 83 ? 1.188 -12.329 0.916 1.00 93.50 83 SER A CA 1
ATOM 674 C C . SER A 1 83 ? 2.654 -12.699 0.678 1.00 93.50 83 SER A C 1
ATOM 676 O O . SER A 1 83 ? 3.264 -13.375 1.506 1.00 93.50 83 SER A O 1
ATOM 678 N N . GLN A 1 84 ? 3.251 -12.212 -0.413 1.00 88.94 84 GLN A N 1
ATOM 679 C CA . GLN A 1 84 ? 4.667 -12.451 -0.695 1.00 88.94 84 GLN A CA 1
ATOM 680 C C . GLN A 1 84 ? 5.588 -11.714 0.284 1.00 88.94 84 GLN A C 1
ATOM 682 O O . GLN A 1 84 ? 6.610 -12.266 0.684 1.00 88.94 84 GLN A O 1
ATOM 687 N N . ALA A 1 85 ? 5.223 -10.494 0.688 1.00 88.75 85 ALA A N 1
ATOM 688 C CA . ALA A 1 85 ? 5.941 -9.739 1.709 1.00 88.75 85 ALA A CA 1
ATOM 689 C C . ALA A 1 85 ? 5.945 -10.476 3.057 1.00 88.75 85 ALA A C 1
ATOM 691 O O . ALA A 1 85 ? 6.996 -10.600 3.683 1.00 88.75 85 ALA A O 1
ATOM 692 N N . ASP A 1 86 ? 4.800 -11.024 3.469 1.00 88.56 86 ASP A N 1
ATOM 693 C CA . ASP A 1 86 ? 4.674 -11.803 4.704 1.00 88.56 86 ASP A CA 1
ATOM 694 C C . ASP A 1 86 ? 5.480 -13.104 4.641 1.00 88.56 86 ASP A C 1
ATOM 696 O O . ASP A 1 86 ? 6.228 -13.406 5.570 1.00 88.56 86 ASP A O 1
ATOM 700 N N . ALA A 1 87 ? 5.410 -13.836 3.524 1.00 86.12 87 ALA A N 1
ATOM 701 C CA . ALA A 1 87 ? 6.202 -15.050 3.316 1.00 86.12 87 ALA A CA 1
ATOM 702 C C . ALA A 1 87 ? 7.718 -14.783 3.339 1.00 86.12 87 ALA A C 1
ATOM 704 O O . ALA A 1 87 ? 8.494 -15.634 3.769 1.00 86.12 87 ALA A O 1
ATOM 705 N N . ALA A 1 88 ? 8.141 -13.595 2.901 1.00 83.44 88 ALA A N 1
ATOM 706 C CA . ALA A 1 88 ? 9.530 -13.154 2.960 1.00 83.44 88 ALA A CA 1
ATOM 707 C C . ALA A 1 88 ? 9.935 -12.572 4.330 1.00 83.44 88 ALA A C 1
ATOM 709 O O . ALA A 1 88 ? 11.107 -12.248 4.518 1.00 83.44 88 ALA A O 1
ATOM 710 N N . GLY A 1 89 ? 8.997 -12.400 5.272 1.00 86.19 89 GLY A N 1
ATOM 711 C CA . GLY A 1 89 ? 9.239 -11.714 6.545 1.00 86.19 89 GLY A CA 1
ATOM 712 C C . GLY A 1 89 ? 9.564 -10.224 6.380 1.00 86.19 89 GLY A C 1
ATOM 713 O O . GLY A 1 89 ? 10.260 -9.645 7.211 1.00 86.19 89 GLY A O 1
ATOM 714 N N . GLN A 1 90 ? 9.107 -9.610 5.288 1.00 86.25 90 GLN A N 1
ATOM 715 C CA . GLN A 1 90 ? 9.435 -8.242 4.885 1.00 86.25 90 GLN A CA 1
ATOM 716 C C . GLN A 1 90 ? 8.165 -7.428 4.581 1.00 86.25 90 GLN A C 1
ATOM 718 O O . GLN A 1 90 ? 7.982 -6.976 3.444 1.00 86.25 90 GLN A O 1
ATOM 723 N N . PRO A 1 91 ? 7.266 -7.228 5.565 1.00 89.12 91 PRO A N 1
ATOM 724 C CA . PRO A 1 91 ? 6.049 -6.453 5.359 1.00 89.12 91 PRO A CA 1
ATOM 725 C C . PRO A 1 91 ? 6.375 -5.015 4.937 1.00 89.12 91 PRO A C 1
ATOM 727 O O . PRO A 1 91 ? 7.300 -4.393 5.457 1.00 89.12 91 PRO A O 1
ATOM 730 N N . GLN A 1 92 ? 5.599 -4.481 3.993 1.00 90.31 92 GLN A N 1
ATOM 731 C CA . GLN A 1 92 ? 5.803 -3.137 3.453 1.00 90.31 92 GLN A CA 1
ATOM 732 C C . GLN A 1 92 ? 4.770 -2.161 4.042 1.00 90.31 92 GLN A C 1
ATOM 734 O O . GLN A 1 92 ? 3.569 -2.404 3.887 1.00 90.31 92 GLN A O 1
ATOM 739 N N . PRO A 1 93 ? 5.191 -1.057 4.690 1.00 94.31 93 PRO A N 1
ATOM 740 C CA . PRO A 1 93 ? 4.266 -0.123 5.337 1.00 94.31 93 PRO A CA 1
ATOM 741 C C . PRO A 1 93 ? 3.310 0.546 4.338 1.00 94.31 93 PRO A C 1
ATOM 743 O O . PRO A 1 93 ? 2.121 0.673 4.621 1.00 94.31 93 PRO A O 1
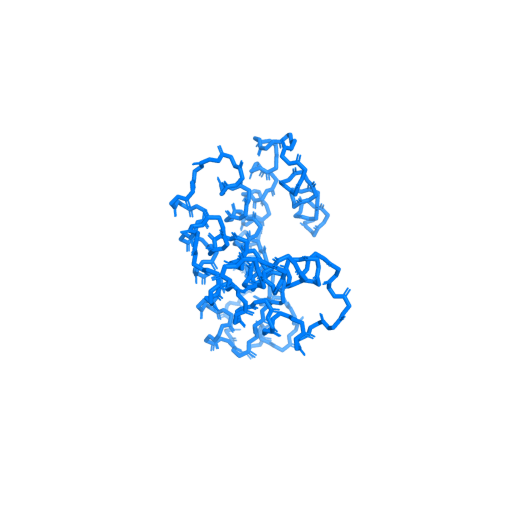ATOM 746 N N . LEU A 1 94 ? 3.786 0.896 3.137 1.00 94.25 94 LEU A N 1
ATOM 747 C CA . LEU A 1 94 ? 2.932 1.471 2.090 1.00 94.25 94 LEU A CA 1
ATOM 748 C C . LEU A 1 94 ? 1.866 0.489 1.590 1.00 94.25 94 LEU A C 1
ATOM 750 O O . LEU A 1 94 ? 0.710 0.874 1.456 1.00 94.25 94 LEU A O 1
ATOM 754 N N . ASN A 1 95 ? 2.212 -0.786 1.399 1.00 96.81 95 ASN A N 1
ATOM 755 C CA . ASN A 1 95 ? 1.243 -1.804 0.986 1.00 96.81 95 ASN A CA 1
ATOM 756 C C . ASN A 1 95 ? 0.143 -2.022 2.033 1.00 96.81 95 ASN A C 1
ATOM 758 O O . ASN A 1 95 ? -1.036 -2.129 1.694 1.00 96.81 95 ASN A O 1
ATOM 762 N N . LEU A 1 96 ? 0.514 -2.029 3.315 1.00 98.06 96 LEU A N 1
ATOM 763 C CA . LEU A 1 96 ? -0.446 -2.069 4.418 1.00 98.06 96 LEU A CA 1
ATOM 764 C C . LEU A 1 96 ? -1.376 -0.852 4.416 1.00 98.06 96 LEU A C 1
ATOM 766 O O . LEU A 1 96 ? -2.578 -1.005 4.622 1.00 98.06 96 LEU A O 1
ATOM 770 N N . TYR A 1 97 ? -0.838 0.338 4.145 1.00 98.12 97 TYR A N 1
ATOM 771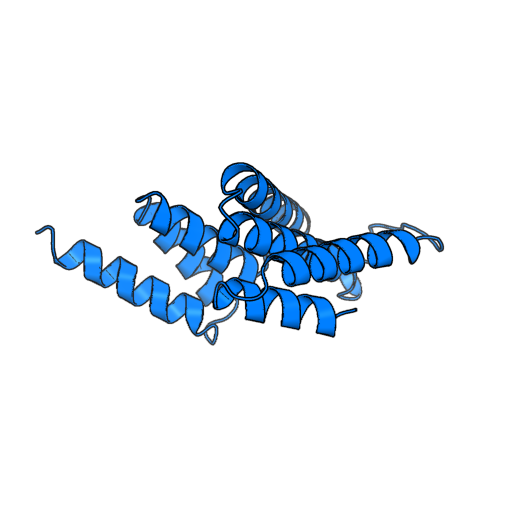 C CA . TYR A 1 97 ? -1.641 1.546 3.986 1.00 98.12 97 TYR A CA 1
ATOM 772 C C . TYR A 1 97 ? -2.626 1.439 2.809 1.00 98.12 97 TYR A C 1
ATOM 774 O O . TYR A 1 97 ? -3.814 1.686 3.012 1.00 98.12 97 TYR A O 1
ATOM 782 N N . HIS A 1 98 ? -2.184 1.022 1.616 1.00 98.38 98 HIS A N 1
ATOM 783 C CA . HIS A 1 98 ? -3.069 0.863 0.453 1.00 98.38 98 HIS A CA 1
ATOM 784 C C . HIS A 1 98 ? -4.193 -0.147 0.726 1.00 98.38 98 HIS A C 1
ATOM 786 O O . HIS A 1 98 ? -5.355 0.130 0.432 1.00 98.38 98 HIS A O 1
ATOM 792 N N . LEU A 1 99 ? -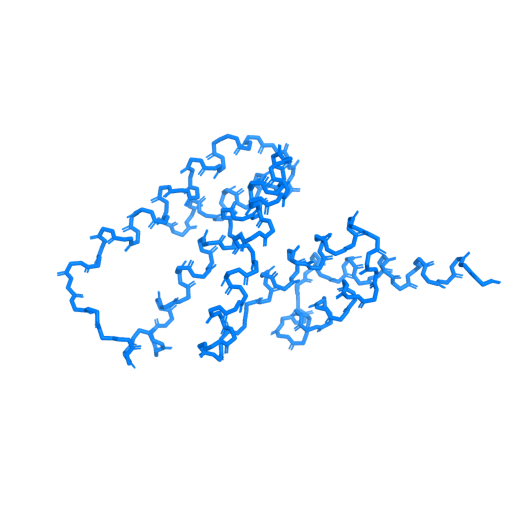3.882 -1.284 1.359 1.00 98.44 99 LEU A N 1
ATOM 793 C CA . LEU A 1 99 ? -4.898 -2.241 1.812 1.00 98.44 99 LEU A CA 1
ATOM 794 C C . LEU A 1 99 ? -5.846 -1.633 2.853 1.00 98.44 99 LEU A C 1
ATOM 796 O O . LEU A 1 99 ? -7.045 -1.895 2.816 1.00 98.44 99 LEU A O 1
ATOM 800 N N . GLY A 1 100 ? -5.335 -0.783 3.744 1.00 98.25 100 GLY A N 1
ATOM 801 C CA . GLY A 1 100 ? -6.149 -0.016 4.683 1.00 98.25 100 GLY A CA 1
ATOM 802 C C . GLY A 1 100 ? -7.162 0.882 3.983 1.00 98.25 100 GLY A C 1
ATOM 803 O O . GLY A 1 100 ? -8.329 0.898 4.367 1.00 98.25 100 GLY A O 1
ATOM 804 N N . VAL A 1 101 ? -6.748 1.583 2.922 1.00 98.12 101 VAL A N 1
ATOM 805 C CA . VAL A 1 101 ? -7.663 2.393 2.104 1.00 98.12 101 VAL A CA 1
ATOM 806 C C . VAL A 1 101 ? -8.715 1.512 1.431 1.00 98.12 101 VAL A C 1
ATOM 808 O O . VAL A 1 101 ? -9.899 1.831 1.481 1.00 98.12 101 VAL A O 1
ATOM 811 N N . VAL A 1 102 ? -8.306 0.380 0.857 1.00 98.19 102 VAL A N 1
ATOM 812 C CA . VAL A 1 102 ? -9.215 -0.573 0.199 1.00 98.19 102 VAL A CA 1
ATOM 813 C C . VAL A 1 102 ? -10.289 -1.077 1.169 1.00 98.19 102 VAL A C 1
ATOM 815 O O . VAL A 1 102 ? -11.470 -1.089 0.821 1.00 98.19 102 VAL A O 1
ATOM 818 N N . TYR A 1 103 ? -9.907 -1.462 2.390 1.00 98.06 103 TYR A N 1
ATOM 819 C CA . TYR A 1 103 ? -10.855 -1.893 3.421 1.00 98.06 103 TYR A CA 1
ATOM 820 C C . TYR A 1 103 ? -11.765 -0.754 3.878 1.00 98.06 103 TYR A C 1
ATOM 822 O O . TYR A 1 103 ? -12.975 -0.943 4.000 1.00 98.06 103 TYR A O 1
ATOM 830 N N . TYR A 1 104 ? -11.212 0.444 4.065 1.00 97.44 104 TYR A N 1
ATOM 831 C CA . TYR A 1 104 ? -11.982 1.624 4.444 1.00 97.44 104 TYR A CA 1
ATOM 832 C C . TYR A 1 104 ? -13.063 1.972 3.408 1.00 97.44 104 TYR A C 1
ATOM 834 O O . TYR A 1 104 ? -14.217 2.224 3.760 1.00 97.44 104 TYR A O 1
ATOM 842 N N . GLU A 1 105 ? -12.720 1.941 2.120 1.00 95.69 105 GLU A N 1
ATOM 843 C CA . GLU A 1 105 ? -13.671 2.194 1.033 1.00 95.69 105 GLU A CA 1
ATOM 844 C C . GLU A 1 105 ? -14.741 1.101 0.904 1.00 95.69 105 GLU A C 1
ATOM 846 O O . GLU A 1 105 ? -15.846 1.377 0.440 1.00 95.69 105 GLU A O 1
ATOM 851 N N . GLN A 1 106 ? -14.448 -0.122 1.354 1.00 95.06 106 GLN A N 1
ATOM 852 C CA . GLN A 1 106 ? -15.408 -1.230 1.434 1.00 95.06 106 GLN A CA 1
ATOM 853 C C . GLN A 1 106 ? -16.273 -1.189 2.706 1.00 95.06 106 GLN A C 1
ATOM 855 O O . GLN A 1 106 ? -17.111 -2.067 2.902 1.00 95.06 106 GLN A O 1
ATOM 860 N N . GLY A 1 107 ? -16.090 -0.186 3.573 1.00 95.25 107 GLY A N 1
ATOM 861 C CA . GLY A 1 107 ? -16.798 -0.068 4.852 1.00 95.25 107 GLY A CA 1
ATOM 862 C C . GLY A 1 107 ? -16.299 -1.034 5.931 1.00 95.25 107 GLY A C 1
ATOM 863 O O . GLY A 1 107 ? -16.943 -1.192 6.966 1.00 95.25 107 GLY A O 1
ATOM 864 N N . GLN A 1 108 ? -15.156 -1.683 5.711 1.00 96.56 108 GLN A N 1
ATOM 865 C CA . GLN A 1 108 ? -14.534 -2.628 6.636 1.00 96.56 108 GLN A CA 1
ATOM 866 C C . GLN A 1 108 ? -13.589 -1.885 7.592 1.00 96.56 108 GLN A C 1
ATOM 868 O O . GLN A 1 108 ? -12.379 -2.109 7.612 1.00 96.56 108 GLN A O 1
ATOM 873 N N . ASP A 1 109 ? -14.146 -0.967 8.386 1.00 95.81 109 ASP A N 1
ATOM 874 C CA . ASP A 1 109 ? -13.367 -0.017 9.195 1.00 95.81 109 ASP A CA 1
ATOM 875 C C . ASP A 1 109 ? -12.470 -0.710 10.245 1.00 95.81 109 ASP A C 1
ATOM 877 O O . ASP A 1 109 ? -11.363 -0.243 10.517 1.00 95.81 109 ASP A O 1
ATOM 881 N N . ALA A 1 110 ? -12.894 -1.852 10.800 1.00 95.88 110 ALA A N 1
ATOM 882 C CA . ALA A 1 110 ? -12.091 -2.624 11.755 1.00 95.88 110 ALA A CA 1
ATOM 883 C C . ALA A 1 110 ? -10.833 -3.233 11.107 1.00 95.88 110 ALA A C 1
ATOM 885 O O . ALA A 1 110 ? -9.735 -3.140 11.661 1.00 95.88 110 ALA A O 1
ATOM 886 N N . ASP A 1 111 ? -10.975 -3.815 9.913 1.00 96.88 111 ASP A N 1
ATOM 887 C CA . ASP A 1 111 ? -9.846 -4.358 9.155 1.00 96.88 111 ASP A CA 1
ATOM 888 C C . ASP A 1 111 ? -8.920 -3.256 8.655 1.00 96.88 111 ASP A C 1
ATOM 890 O O . ASP A 1 111 ? -7.698 -3.398 8.741 1.00 96.88 111 ASP A O 1
ATOM 894 N N . ALA A 1 112 ? -9.495 -2.139 8.200 1.00 98.12 112 ALA A N 1
ATOM 895 C CA . ALA A 1 112 ? -8.747 -0.953 7.813 1.00 98.12 112 ALA A CA 1
ATOM 896 C C . ALA A 1 112 ? -7.878 -0.446 8.971 1.00 98.12 112 ALA A C 1
ATOM 898 O O . ALA A 1 112 ? -6.676 -0.252 8.796 1.00 98.12 112 ALA A O 1
ATOM 899 N N . LEU A 1 113 ? -8.455 -0.294 10.168 1.00 97.88 113 LEU A N 1
ATOM 900 C CA . LEU A 1 113 ? -7.723 0.172 11.346 1.00 97.88 113 LEU A CA 1
ATOM 901 C C . LEU A 1 113 ? -6.583 -0.781 11.706 1.00 97.88 113 LEU A C 1
ATOM 903 O O . LEU A 1 113 ? -5.455 -0.333 11.899 1.00 97.88 113 LEU A O 1
ATOM 907 N N . ARG A 1 114 ? -6.848 -2.092 11.705 1.00 98.00 114 ARG A N 1
ATOM 908 C CA . ARG A 1 114 ? -5.841 -3.113 12.008 1.00 98.00 114 ARG A CA 1
ATOM 909 C C . ARG A 1 114 ? -4.627 -3.016 11.084 1.00 98.00 114 ARG A C 1
ATOM 911 O O . ARG A 1 114 ? -3.497 -3.008 11.567 1.00 98.00 114 ARG A O 1
ATOM 918 N N . VAL A 1 115 ? -4.827 -2.953 9.765 1.00 97.94 115 VAL A N 1
ATOM 919 C CA . VAL A 1 115 ? -3.689 -2.904 8.825 1.00 97.94 115 VAL A CA 1
ATOM 920 C C . VAL A 1 115 ? -2.984 -1.549 8.827 1.00 97.94 115 VAL A C 1
ATOM 922 O O . VAL A 1 115 ? -1.768 -1.500 8.655 1.00 97.94 115 VAL A O 1
ATOM 925 N N . VAL A 1 116 ? -3.705 -0.458 9.085 1.00 98.12 116 VAL A N 1
ATOM 926 C CA . VAL A 1 116 ? -3.111 0.878 9.227 1.00 98.12 116 VAL A CA 1
ATOM 927 C C . VAL A 1 116 ? -2.259 0.977 10.493 1.00 98.12 116 VAL A C 1
ATOM 929 O O . VAL A 1 116 ? -1.161 1.527 10.440 1.00 98.12 116 VAL A O 1
ATOM 932 N N . ASP A 1 117 ? -2.701 0.397 11.610 1.00 98.44 117 ASP A N 1
ATOM 933 C CA . ASP A 1 117 ? -1.897 0.315 12.833 1.00 98.44 117 ASP A CA 1
ATOM 934 C C . ASP A 1 117 ? -0.615 -0.497 12.598 1.00 98.44 117 ASP A C 1
ATOM 936 O O . ASP A 1 117 ? 0.463 -0.092 13.032 1.00 98.44 117 ASP A O 1
ATOM 940 N N . MET A 1 118 ? -0.693 -1.594 11.834 1.00 98.06 118 MET A N 1
ATOM 941 C CA . MET A 1 118 ? 0.499 -2.339 11.412 1.00 98.06 118 MET A CA 1
ATOM 942 C C . MET A 1 118 ? 1.431 -1.487 10.538 1.00 98.06 118 MET A C 1
ATOM 944 O O . MET A 1 118 ? 2.647 -1.549 10.713 1.00 98.06 118 MET A O 1
ATOM 948 N N . ALA A 1 119 ? 0.889 -0.685 9.614 1.00 97.81 119 ALA A N 1
ATOM 949 C CA . ALA A 1 119 ? 1.692 0.211 8.780 1.00 97.81 119 ALA A CA 1
ATOM 950 C C . ALA A 1 119 ? 2.467 1.219 9.639 1.00 97.81 119 ALA A C 1
ATOM 952 O O . ALA A 1 119 ? 3.663 1.409 9.437 1.00 97.81 119 ALA A O 1
ATOM 953 N N . LEU A 1 120 ? 1.800 1.811 10.632 1.00 98.12 120 LEU A N 1
ATOM 954 C CA . LEU A 1 120 ? 2.386 2.796 11.542 1.00 98.12 120 LEU A CA 1
ATOM 955 C C . LEU A 1 120 ? 3.342 2.184 12.570 1.00 98.12 120 LEU A C 1
ATOM 957 O O . LEU A 1 120 ? 4.236 2.876 13.046 1.00 98.12 120 LEU A O 1
ATOM 961 N N . ALA A 1 121 ? 3.187 0.902 12.903 1.00 97.81 121 ALA A N 1
ATOM 962 C CA . ALA A 1 121 ? 4.163 0.182 13.715 1.00 97.81 121 ALA A CA 1
ATOM 963 C C . ALA A 1 121 ? 5.491 -0.029 12.964 1.00 97.81 121 ALA A C 1
ATOM 965 O O . ALA A 1 121 ? 6.552 -0.012 13.585 1.00 97.81 121 ALA A O 1
ATOM 966 N N . LEU A 1 122 ? 5.436 -0.212 11.638 1.00 93.88 122 LEU A N 1
ATOM 967 C CA . LEU A 1 122 ? 6.620 -0.346 10.781 1.00 93.88 122 LEU A CA 1
ATOM 968 C C . LEU A 1 122 ? 7.236 1.010 10.422 1.00 93.88 122 LEU A C 1
ATOM 970 O O . LEU A 1 122 ? 8.455 1.151 10.430 1.00 93.88 122 LEU A O 1
ATOM 974 N N . ASP A 1 123 ? 6.397 1.996 10.111 1.00 96.06 123 ASP A N 1
ATOM 975 C CA . ASP A 1 123 ? 6.807 3.368 9.822 1.00 96.06 123 ASP A CA 1
ATOM 976 C C . ASP A 1 123 ? 5.897 4.370 10.556 1.00 96.06 123 ASP A C 1
ATOM 978 O O . ASP A 1 123 ? 4.867 4.808 10.026 1.00 96.06 123 ASP A O 1
ATOM 982 N N . PRO A 1 124 ? 6.299 4.806 11.764 1.00 96.75 124 PRO A N 1
ATOM 983 C CA . PRO A 1 124 ? 5.561 5.800 12.537 1.00 96.75 124 PRO A CA 1
ATOM 984 C C . PRO A 1 124 ? 5.519 7.186 11.890 1.00 96.75 124 PRO A C 1
ATOM 986 O O . PRO A 1 124 ? 4.853 8.082 12.413 1.00 96.75 124 PRO A O 1
ATOM 989 N N . THR A 1 125 ? 6.250 7.423 10.799 1.00 96.38 125 THR A N 1
ATOM 990 C CA . THR A 1 125 ? 6.280 8.703 10.082 1.00 96.38 125 THR A CA 1
ATOM 991 C C . THR A 1 125 ? 5.380 8.721 8.850 1.00 96.38 125 THR A C 1
ATOM 993 O O . THR A 1 125 ? 5.184 9.792 8.275 1.00 96.38 125 THR A O 1
ATOM 996 N N . LEU A 1 126 ? 4.741 7.593 8.510 1.00 95.12 126 LEU A N 1
ATOM 997 C CA . LEU A 1 126 ? 3.879 7.459 7.339 1.00 95.12 126 LEU A CA 1
ATOM 998 C C . LEU A 1 126 ? 2.615 8.334 7.445 1.00 95.12 126 LEU A C 1
ATOM 1000 O O . LEU A 1 126 ? 1.572 7.928 7.962 1.00 95.12 126 LEU A O 1
ATOM 1004 N N . GLY A 1 127 ? 2.713 9.561 6.930 1.00 96.12 127 GLY A N 1
ATOM 1005 C CA . GLY A 1 127 ? 1.672 10.591 7.005 1.00 96.12 127 GLY A CA 1
ATOM 1006 C C . GLY A 1 127 ? 0.291 10.140 6.507 1.00 96.12 127 GLY A C 1
ATOM 1007 O O . GLY A 1 127 ? -0.678 10.286 7.252 1.00 96.12 127 GLY A O 1
ATOM 1008 N N . PRO A 1 128 ? 0.171 9.541 5.305 1.00 95.44 128 PRO A N 1
ATOM 1009 C CA . PRO A 1 128 ? -1.115 9.056 4.802 1.00 95.44 128 PRO A CA 1
ATOM 1010 C C . PRO A 1 128 ? -1.791 8.027 5.721 1.00 95.44 128 PRO A C 1
ATOM 1012 O O . PRO A 1 128 ? -3.008 8.067 5.901 1.00 95.44 128 PRO A O 1
ATOM 1015 N N . ALA A 1 129 ? -1.012 7.151 6.364 1.00 97.38 129 ALA A N 1
ATOM 1016 C CA . ALA A 1 129 ? -1.538 6.174 7.314 1.00 97.38 129 ALA A CA 1
ATOM 1017 C C . ALA A 1 129 ? -2.043 6.837 8.607 1.00 97.38 129 ALA A C 1
ATOM 1019 O O . ALA A 1 129 ? -3.096 6.452 9.113 1.00 97.38 129 ALA A O 1
ATOM 1020 N N . LYS A 1 130 ? -1.364 7.883 9.106 1.00 97.94 130 LYS A N 1
ATOM 1021 C CA . LYS A 1 130 ? -1.848 8.673 10.256 1.00 97.94 130 LYS A CA 1
ATOM 1022 C C . LYS A 1 130 ? -3.208 9.302 9.976 1.00 97.94 130 LYS A C 1
ATOM 1024 O O . LYS A 1 130 ? -4.132 9.125 10.765 1.00 97.94 130 LYS A O 1
ATOM 1029 N N . LEU A 1 131 ? -3.341 9.961 8.825 1.00 96.88 131 LEU A N 1
ATOM 1030 C CA . LEU A 1 131 ? -4.587 10.613 8.417 1.00 96.88 131 LEU A CA 1
ATOM 1031 C C . LEU A 1 131 ? -5.737 9.607 8.291 1.00 96.88 131 LEU A C 1
ATOM 1033 O O . LEU A 1 131 ? -6.852 9.864 8.749 1.00 96.88 131 LEU A O 1
ATOM 1037 N N . LEU A 1 132 ? -5.468 8.435 7.706 1.00 97.31 132 LEU A N 1
ATOM 1038 C CA . LEU A 1 132 ? -6.472 7.380 7.599 1.00 97.31 132 LEU A CA 1
ATOM 1039 C C . LEU A 1 132 ? -6.886 6.846 8.980 1.00 97.31 132 LEU A C 1
ATOM 1041 O O . LEU A 1 132 ? -8.079 6.705 9.247 1.00 97.31 132 LEU A O 1
ATOM 1045 N N . ARG A 1 133 ? -5.930 6.612 9.886 1.00 97.56 133 ARG A N 1
ATOM 1046 C CA . ARG A 1 133 ? -6.202 6.176 11.265 1.00 97.56 133 ARG A CA 1
ATOM 1047 C C . ARG A 1 133 ? -7.057 7.177 12.040 1.00 97.56 133 ARG A C 1
ATOM 1049 O O . ARG A 1 133 ? -8.018 6.790 12.707 1.00 97.56 133 ARG A O 1
ATOM 1056 N N . GLU A 1 134 ? -6.725 8.462 11.958 1.00 96.38 134 GLU A N 1
ATOM 1057 C CA . GLU A 1 134 ? -7.505 9.542 12.575 1.00 96.38 134 GLU A CA 1
ATOM 1058 C C . GLU A 1 134 ? -8.949 9.544 12.062 1.00 96.38 134 GLU A C 1
ATOM 1060 O O . GLU A 1 134 ? -9.896 9.618 12.846 1.00 96.38 134 GLU A O 1
ATOM 1065 N N . ARG A 1 135 ? -9.140 9.365 10.751 1.00 95.38 135 ARG A N 1
ATOM 1066 C CA . ARG A 1 135 ? -10.476 9.288 10.155 1.00 95.38 135 ARG A CA 1
ATOM 1067 C C . ARG A 1 135 ? -11.267 8.060 10.611 1.00 95.38 135 ARG A C 1
ATOM 1069 O O . ARG A 1 135 ? -12.449 8.196 10.924 1.00 95.38 135 ARG A O 1
ATOM 1076 N N . LEU A 1 136 ? -10.633 6.890 10.680 1.00 95.06 136 LEU A N 1
ATOM 1077 C CA . LEU A 1 136 ? -11.247 5.643 11.154 1.00 95.06 136 LEU A CA 1
ATOM 1078 C C . LEU A 1 136 ? -11.701 5.754 12.617 1.00 95.06 136 LEU A C 1
ATOM 1080 O O . LEU A 1 136 ? -12.848 5.459 12.949 1.00 95.06 136 LEU A O 1
ATOM 1084 N N . THR A 1 137 ? -10.826 6.258 13.487 1.00 92.25 137 THR A N 1
ATOM 1085 C CA . THR A 1 137 ? -11.130 6.449 14.917 1.00 92.25 137 THR A CA 1
ATOM 1086 C C . THR A 1 137 ? -12.156 7.554 15.171 1.00 92.25 137 THR A C 1
ATOM 1088 O O . THR A 1 137 ? -12.932 7.469 16.124 1.00 92.25 137 THR A O 1
ATOM 1091 N N . GLY A 1 138 ? -12.215 8.572 14.308 1.00 86.38 138 GLY A N 1
ATOM 1092 C CA . GLY A 1 138 ? -13.249 9.605 14.354 1.00 86.38 138 GLY A CA 1
ATOM 1093 C C . GLY A 1 138 ? -14.635 9.096 13.944 1.00 86.38 138 GLY A C 1
ATOM 1094 O O . GLY A 1 138 ? -15.630 9.514 14.532 1.00 86.38 138 GLY A O 1
ATOM 1095 N N . ARG A 1 139 ? -14.716 8.167 12.980 1.00 73.56 139 ARG A N 1
ATOM 1096 C CA . ARG A 1 139 ? -15.981 7.579 12.501 1.00 73.56 139 ARG A CA 1
ATOM 1097 C C . ARG A 1 139 ? -16.688 6.755 13.578 1.00 73.56 139 ARG A C 1
ATOM 1099 O O . ARG A 1 139 ? -17.884 6.927 13.779 1.00 73.56 139 ARG A O 1
ATOM 1106 N N . GLY A 1 140 ? -15.937 5.937 14.319 1.00 59.06 140 GLY A N 1
ATOM 1107 C CA . GLY A 1 140 ? -16.481 5.120 15.413 1.00 59.06 140 GLY A CA 1
ATOM 1108 C C . GLY A 1 140 ? -17.025 5.928 16.598 1.00 59.06 140 GLY A C 1
ATOM 1109 O O . GLY A 1 140 ? -17.818 5.410 17.375 1.00 59.06 140 GLY A O 1
ATOM 1110 N N . ARG A 1 141 ? -16.645 7.208 16.730 1.00 58.41 141 ARG A N 1
ATOM 1111 C CA . ARG A 1 141 ? -17.172 8.113 17.768 1.00 58.41 141 ARG A CA 1
ATOM 1112 C C . ARG A 1 141 ? -18.521 8.746 17.420 1.00 58.41 141 ARG A C 1
ATOM 1114 O O . ARG A 1 141 ? -19.151 9.288 18.314 1.00 58.41 141 ARG A O 1
ATOM 1121 N N . GLN A 1 142 ? -18.951 8.719 16.156 1.00 53.12 142 GLN A N 1
ATOM 1122 C CA . GLN A 1 142 ? -20.205 9.357 15.721 1.00 53.12 142 GLN A CA 1
ATOM 1123 C C . GLN A 1 142 ? -21.408 8.401 15.706 1.00 53.12 142 GLN A C 1
ATOM 1125 O O . GLN A 1 142 ? -22.527 8.835 15.458 1.00 53.12 142 GLN A O 1
ATOM 1130 N N . THR A 1 143 ? -21.190 7.107 15.950 1.00 49.41 143 THR A N 1
ATOM 1131 C CA . THR A 1 143 ? -22.231 6.064 15.916 1.00 49.41 143 THR A CA 1
ATOM 1132 C C . THR A 1 143 ? -22.666 5.591 17.309 1.00 49.41 143 THR A C 1
ATOM 1134 O O . THR A 1 143 ? -23.210 4.497 17.426 1.00 49.41 143 THR A O 1
ATOM 1137 N N . THR A 1 144 ? -22.399 6.376 18.358 1.00 42.94 144 THR A N 1
ATOM 1138 C CA . THR A 1 144 ? -22.842 6.120 19.745 1.00 42.94 144 THR A CA 1
ATOM 1139 C C . THR A 1 144 ? -23.668 7.298 20.231 1.00 42.94 144 THR A C 1
ATOM 1141 O O . THR A 1 144 ? -24.689 7.053 20.904 1.00 42.94 144 THR A O 1
#